Protein AF-A0A349B4U6-F1 (afdb_monomer)

Foldseek 3Di:
DDPVVVVVVVVVVVVVVVVVVVVLPVQDDPFQDCPGPPPRHVVVVQVVVVVVDDDDDDPAADDPPAQEDEAADDPDDPVRLVSNVVVVVVRHHYHYNDPPDPNDDDPPDDPD

Radius of gyration: 22.5 Å; Cα contacts (8 Å, |Δi|>4): 90; chains: 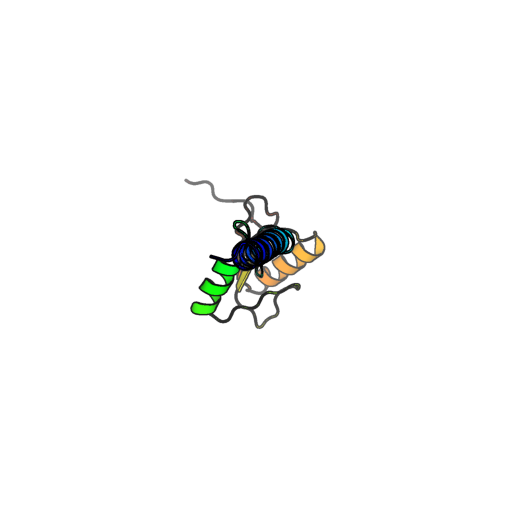1; bounding box: 52×30×77 Å

Secondary structure (DSSP, 8-state):
--HHHHHHHHHHHHHHHHHHHHHHHHT-PSTT-TT--STT--HHHHHHHHTTS-----SS---TT--EEEESS----HHHHHHHHHHHHTT-EEEE--TT-TTSPP------

Structure (mmCIF, N/CA/C/O backbone):
data_AF-A0A349B4U6-F1
#
_entry.id   AF-A0A349B4U6-F1
#
loop_
_atom_site.group_PDB
_atom_site.id
_atom_site.type_symbol
_atom_site.label_atom_id
_atom_site.label_alt_id
_atom_site.label_comp_id
_atom_site.label_asym_id
_atom_site.label_entity_id
_atom_site.label_seq_id
_atom_site.pdbx_PDB_ins_code
_atom_site.Cartn_x
_atom_site.Cartn_y
_atom_site.Cartn_z
_atom_site.occupancy
_atom_site.B_iso_or_equiv
_atom_site.auth_seq_id
_atom_site.auth_comp_id
_atom_site.auth_asym_id
_atom_site.auth_atom_id
_atom_site.pdbx_PDB_model_num
ATOM 1 N N . MET A 1 1 ? 39.852 -8.931 -42.701 1.00 58.19 1 MET A N 1
ATOM 2 C CA . MET A 1 1 ? 38.493 -8.558 -42.253 1.00 58.19 1 MET A CA 1
ATOM 3 C C . MET A 1 1 ? 38.114 -7.256 -42.944 1.00 58.19 1 MET A C 1
ATOM 5 O O . MET A 1 1 ? 38.810 -6.262 -42.782 1.00 58.19 1 MET A O 1
ATOM 9 N N . SER A 1 2 ? 37.129 -7.282 -43.839 1.00 71.62 2 SER A N 1
ATOM 10 C CA . SER A 1 2 ? 36.783 -6.147 -44.704 1.00 71.62 2 SER A CA 1
ATOM 11 C C . SER A 1 2 ? 36.367 -4.945 -43.853 1.00 71.62 2 SER A C 1
ATOM 13 O O . SER A 1 2 ? 35.495 -5.065 -42.998 1.00 71.62 2 SER A O 1
ATOM 15 N N . ARG A 1 3 ? 36.968 -3.770 -44.101 1.00 81.75 3 ARG A N 1
ATOM 16 C CA . ARG A 1 3 ? 36.729 -2.511 -43.358 1.00 81.75 3 ARG A CA 1
ATOM 17 C C . ARG A 1 3 ? 35.237 -2.170 -43.206 1.00 81.75 3 ARG A C 1
ATOM 19 O O . ARG A 1 3 ? 34.834 -1.549 -42.235 1.00 81.75 3 ARG A O 1
ATOM 26 N N . ARG A 1 4 ? 34.419 -2.645 -44.148 1.00 80.00 4 ARG A N 1
ATOM 27 C CA . ARG A 1 4 ? 32.955 -2.520 -44.181 1.00 80.00 4 ARG A CA 1
ATOM 28 C C . ARG A 1 4 ? 32.255 -3.326 -43.076 1.00 80.00 4 ARG A C 1
ATOM 30 O O . ARG A 1 4 ? 31.294 -2.832 -42.506 1.00 80.00 4 ARG A O 1
ATOM 37 N N . ILE A 1 5 ? 32.756 -4.518 -42.745 1.00 82.81 5 ILE A N 1
ATOM 38 C CA . ILE A 1 5 ? 32.220 -5.364 -41.666 1.00 82.81 5 ILE A CA 1
ATOM 39 C C . ILE A 1 5 ? 32.570 -4.759 -40.305 1.00 82.81 5 ILE A C 1
ATOM 41 O O . ILE A 1 5 ? 31.705 -4.656 -39.446 1.00 82.81 5 ILE A O 1
ATOM 45 N N . ALA A 1 6 ? 33.811 -4.292 -40.132 1.00 82.56 6 ALA A N 1
ATOM 46 C CA . ALA A 1 6 ? 34.232 -3.617 -38.903 1.00 82.56 6 ALA A CA 1
ATOM 47 C C . ALA A 1 6 ? 33.431 -2.326 -38.659 1.00 82.56 6 ALA A C 1
ATOM 49 O O . ALA A 1 6 ? 32.978 -2.079 -37.546 1.00 82.56 6 ALA A O 1
ATOM 50 N N . PHE A 1 7 ? 33.197 -1.539 -39.714 1.00 88.00 7 PHE A N 1
ATOM 51 C CA . PHE A 1 7 ? 32.383 -0.328 -39.625 1.00 88.00 7 PHE A CA 1
ATOM 52 C C . PHE A 1 7 ? 30.911 -0.641 -39.326 1.00 88.00 7 PHE A C 1
ATOM 54 O O . PHE A 1 7 ? 30.311 0.009 -38.476 1.00 88.00 7 PHE A O 1
ATOM 61 N N . GLY A 1 8 ? 30.343 -1.669 -39.967 1.00 88.44 8 GLY A N 1
ATOM 62 C CA . GLY A 1 8 ? 28.980 -2.125 -39.687 1.00 88.44 8 GLY A CA 1
ATOM 63 C C . GLY A 1 8 ? 28.803 -2.604 -38.245 1.00 88.44 8 GLY A C 1
ATOM 64 O O . GLY A 1 8 ? 27.861 -2.190 -37.578 1.00 88.44 8 GLY A O 1
ATOM 65 N N . ALA A 1 9 ? 29.742 -3.405 -37.734 1.00 89.81 9 ALA A N 1
ATOM 66 C CA . ALA A 1 9 ? 29.718 -3.878 -36.351 1.00 89.81 9 ALA A CA 1
ATOM 67 C C . ALA A 1 9 ? 29.818 -2.724 -35.340 1.00 89.81 9 ALA A C 1
ATOM 69 O O . ALA A 1 9 ? 29.092 -2.713 -34.349 1.00 89.81 9 ALA A O 1
ATOM 70 N N . LEU A 1 10 ? 30.668 -1.728 -35.610 1.00 93.06 10 LEU A N 1
ATOM 71 C CA . LEU A 1 10 ? 30.819 -0.555 -34.749 1.00 93.06 10 LEU A CA 1
ATOM 72 C C . LEU A 1 10 ? 29.560 0.322 -34.739 1.00 93.06 10 LEU A C 1
ATOM 74 O O . LEU A 1 10 ? 29.178 0.831 -33.689 1.00 93.06 10 LEU A O 1
ATOM 78 N N . LEU A 1 11 ? 28.884 0.456 -35.881 1.00 93.50 11 LEU A N 1
ATOM 79 C CA . LEU A 1 11 ? 27.636 1.210 -35.985 1.00 93.50 11 LEU A CA 1
ATOM 80 C C . LEU A 1 11 ? 26.503 0.508 -35.223 1.00 93.50 11 LEU A C 1
ATOM 82 O O . LEU A 1 11 ? 25.796 1.153 -34.455 1.00 93.50 11 LEU A O 1
ATOM 86 N N . VAL A 1 12 ? 26.388 -0.818 -35.352 1.00 93.69 12 VAL A N 1
ATOM 87 C CA . VAL A 1 12 ? 25.434 -1.618 -34.563 1.00 93.69 12 VAL A CA 1
ATOM 88 C C . VAL A 1 12 ? 25.730 -1.500 -33.068 1.00 93.69 12 VAL A C 1
ATOM 90 O O . VAL A 1 12 ? 24.815 -1.248 -32.289 1.00 93.69 12 VAL A O 1
ATOM 93 N N . ALA A 1 13 ? 26.997 -1.608 -32.660 1.00 92.62 13 ALA A N 1
ATOM 94 C CA . ALA A 1 13 ? 27.389 -1.438 -31.263 1.00 92.62 13 ALA A CA 1
ATOM 95 C C . ALA A 1 13 ? 27.036 -0.037 -30.732 1.00 92.62 13 ALA A C 1
ATOM 97 O O . ALA A 1 13 ? 26.488 0.080 -29.641 1.00 92.62 13 ALA A O 1
ATOM 98 N N . ALA A 1 14 ? 27.279 1.021 -31.512 1.00 92.25 14 ALA A N 1
ATOM 99 C CA . ALA A 1 14 ? 26.929 2.389 -31.132 1.00 92.25 14 ALA A CA 1
ATOM 100 C C . ALA A 1 14 ? 25.410 2.586 -30.983 1.00 92.25 14 ALA A C 1
ATOM 102 O O . ALA A 1 14 ? 24.969 3.232 -30.033 1.00 92.25 14 ALA A O 1
ATOM 103 N N . VAL A 1 15 ? 24.608 1.994 -31.875 1.00 92.31 15 VAL A N 1
ATOM 104 C CA . VAL A 1 15 ? 23.139 2.019 -31.780 1.00 92.31 15 VAL A CA 1
ATOM 105 C C . VAL A 1 15 ? 22.658 1.272 -30.537 1.00 92.31 15 VAL A C 1
ATOM 107 O O . VAL A 1 15 ? 21.819 1.794 -29.810 1.00 92.31 15 VAL A O 1
ATOM 110 N N . LEU A 1 16 ? 23.218 0.094 -30.248 1.00 90.69 16 LEU A N 1
ATOM 111 C CA . LEU A 1 16 ? 22.870 -0.683 -29.055 1.00 90.69 16 LEU A CA 1
ATOM 112 C C . LEU A 1 16 ? 23.228 0.060 -27.761 1.00 90.69 16 LEU A C 1
ATOM 114 O O . LEU A 1 16 ? 22.412 0.115 -26.844 1.00 90.69 16 LEU A O 1
ATOM 118 N N . VAL A 1 17 ? 24.407 0.685 -27.700 1.00 88.94 17 VAL A N 1
ATOM 119 C CA . VAL A 1 17 ? 24.821 1.508 -26.551 1.00 88.94 17 VAL A CA 1
ATOM 120 C C . VAL A 1 17 ? 23.912 2.730 -26.400 1.00 88.94 17 VAL A C 1
ATOM 122 O O . VAL A 1 17 ? 23.476 3.036 -25.293 1.00 88.94 17 VAL A O 1
ATOM 125 N N . GLY A 1 18 ? 23.571 3.405 -27.500 1.00 84.00 18 GLY A N 1
ATOM 126 C CA . GLY A 1 18 ? 22.638 4.534 -27.484 1.00 84.00 18 GLY A CA 1
ATOM 127 C C . GLY A 1 18 ? 21.239 4.141 -26.997 1.00 84.00 18 GLY A C 1
ATOM 128 O O . GLY A 1 18 ? 20.660 4.835 -26.160 1.00 84.00 18 GLY A O 1
ATOM 129 N N . ALA A 1 19 ? 20.717 3.003 -27.460 1.00 79.88 19 ALA A N 1
ATOM 130 C CA . ALA A 1 19 ? 19.434 2.458 -27.020 1.00 79.88 19 ALA A CA 1
ATOM 131 C C . ALA A 1 19 ? 19.454 2.079 -25.528 1.00 79.88 19 ALA A C 1
ATOM 133 O O . ALA A 1 19 ? 18.532 2.416 -24.791 1.00 79.88 19 ALA A O 1
ATOM 134 N N . TYR A 1 20 ? 20.536 1.457 -25.055 1.00 79.25 20 TYR 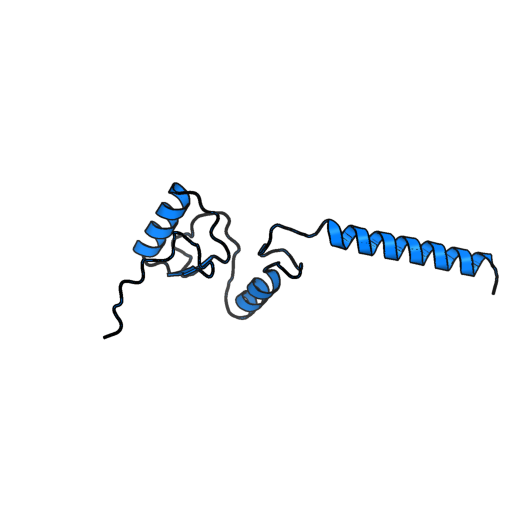A N 1
ATOM 135 C CA . TYR A 1 20 ? 20.705 1.109 -23.643 1.00 79.25 20 TYR A CA 1
ATOM 136 C C . TYR A 1 20 ? 20.722 2.350 -22.735 1.00 79.25 20 TYR A C 1
ATOM 138 O O . TYR A 1 20 ? 20.023 2.405 -21.724 1.00 79.25 20 TYR A O 1
ATOM 146 N N . LEU A 1 21 ? 21.473 3.388 -23.119 1.00 75.06 21 LEU A N 1
ATOM 147 C CA . LEU A 1 21 ? 21.585 4.624 -22.336 1.00 75.06 21 LEU A CA 1
ATOM 148 C C . LEU A 1 21 ? 20.292 5.454 -22.319 1.00 75.06 21 LEU A C 1
ATOM 150 O O . LEU A 1 21 ? 20.037 6.167 -21.348 1.00 75.06 21 LEU A O 1
ATOM 154 N N . THR A 1 22 ? 19.484 5.383 -23.378 1.00 64.38 22 THR A N 1
ATOM 155 C CA . THR A 1 22 ? 18.193 6.089 -23.459 1.00 64.38 22 THR A CA 1
ATOM 156 C C . THR A 1 22 ? 17.095 5.353 -22.694 1.00 64.38 22 THR A C 1
ATOM 158 O O . THR A 1 22 ? 16.374 5.992 -21.926 1.00 64.38 22 THR A O 1
ATOM 161 N N . ALA A 1 23 ? 17.045 4.021 -22.786 1.00 59.09 23 ALA A N 1
ATOM 162 C CA . ALA A 1 23 ? 16.150 3.190 -21.979 1.00 59.09 23 ALA A CA 1
ATOM 163 C C . ALA A 1 23 ? 16.398 3.363 -20.466 1.00 59.09 23 ALA A C 1
ATOM 165 O O . ALA A 1 23 ? 15.454 3.462 -19.682 1.00 59.09 23 ALA A O 1
ATOM 166 N N . ALA A 1 24 ? 17.661 3.504 -20.049 1.00 56.16 24 ALA A N 1
ATOM 167 C CA . ALA A 1 24 ? 18.021 3.728 -18.646 1.00 56.16 24 ALA A CA 1
ATOM 168 C C . ALA A 1 24 ? 17.526 5.073 -18.068 1.00 56.16 24 ALA A C 1
ATOM 170 O O . ALA A 1 24 ? 17.377 5.197 -16.853 1.00 56.16 24 ALA A O 1
ATOM 171 N N . ARG A 1 25 ? 17.278 6.089 -18.911 1.00 53.81 25 ARG A N 1
ATOM 172 C CA . ARG A 1 25 ? 16.823 7.422 -18.466 1.00 53.81 25 ARG A CA 1
ATOM 173 C C . ARG A 1 25 ? 15.308 7.596 -18.476 1.00 53.81 25 ARG A C 1
ATOM 175 O O . ARG A 1 25 ? 14.806 8.387 -17.692 1.00 53.81 25 ARG A O 1
ATOM 182 N N . GLN A 1 26 ? 14.586 6.897 -19.350 1.00 48.56 26 GLN A N 1
ATOM 183 C CA . GLN A 1 26 ? 13.127 7.041 -19.468 1.00 48.56 26 GLN A CA 1
ATOM 184 C C . GLN A 1 26 ? 12.329 6.181 -18.478 1.00 48.56 26 GLN A C 1
ATOM 186 O O . GLN A 1 26 ? 11.136 6.407 -18.326 1.00 48.56 26 GLN A O 1
ATOM 191 N N . THR A 1 27 ? 12.971 5.236 -17.784 1.00 50.66 27 THR A N 1
ATOM 192 C CA . THR A 1 27 ? 12.289 4.274 -16.892 1.00 50.66 27 THR A CA 1
ATOM 193 C C . THR A 1 27 ? 12.401 4.636 -15.405 1.00 50.66 27 THR A C 1
ATOM 195 O O . THR A 1 27 ? 12.065 3.835 -14.540 1.00 50.66 27 THR A O 1
ATOM 198 N N . GLN A 1 28 ? 12.900 5.827 -15.073 1.00 57.56 28 GLN A N 1
ATOM 199 C CA . GLN A 1 28 ? 12.967 6.284 -13.685 1.00 57.56 28 GLN A CA 1
ATOM 200 C C . GLN A 1 28 ? 11.607 6.888 -13.328 1.00 57.56 28 GLN A C 1
ATOM 202 O O . GLN A 1 28 ? 11.387 8.088 -13.486 1.00 57.56 28 GLN A O 1
ATOM 207 N N . GLY A 1 29 ? 10.668 6.027 -12.921 1.00 61.09 29 GLY A N 1
ATOM 208 C CA . GLY A 1 29 ? 9.483 6.462 -12.180 1.00 61.09 29 GLY A CA 1
ATOM 209 C C . GLY A 1 29 ? 9.888 7.236 -10.916 1.00 61.09 29 GLY A C 1
ATOM 210 O O . GLY A 1 29 ? 11.077 7.291 -10.581 1.00 61.09 29 GLY A O 1
ATOM 211 N N . PRO A 1 30 ? 8.940 7.872 -10.210 1.00 70.00 30 PRO A N 1
ATOM 212 C CA . PRO A 1 30 ? 9.248 8.505 -8.934 1.00 70.00 30 PRO A CA 1
ATOM 213 C C . PRO A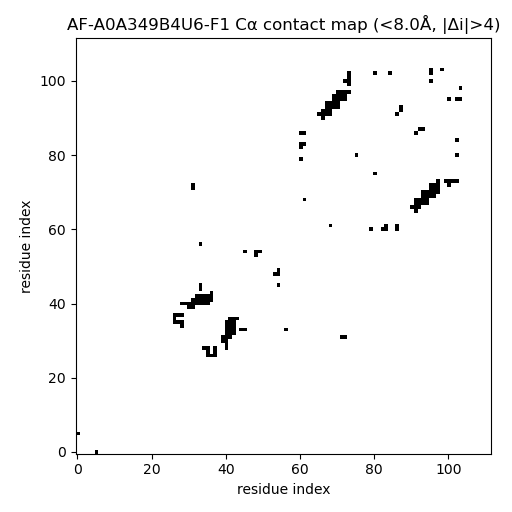 1 30 ? 9.959 7.512 -7.991 1.00 70.00 30 PRO A C 1
ATOM 215 O O . PRO A 1 30 ? 9.702 6.309 -8.070 1.00 70.00 30 PRO A O 1
ATOM 218 N N . PRO A 1 31 ? 10.833 7.987 -7.085 1.00 77.00 31 PRO A N 1
ATOM 219 C CA . PRO A 1 31 ? 11.442 7.117 -6.086 1.00 77.00 31 PRO A CA 1
ATOM 220 C C . PRO A 1 31 ? 10.371 6.291 -5.369 1.00 77.00 31 PRO A C 1
ATOM 222 O O . PRO A 1 31 ? 9.298 6.817 -5.057 1.00 77.00 31 PRO A O 1
ATOM 225 N N . LEU A 1 32 ? 10.682 5.019 -5.127 1.00 83.19 32 LEU A N 1
ATOM 226 C CA . LEU A 1 32 ? 9.834 4.003 -4.500 1.00 83.19 32 LEU A CA 1
ATOM 227 C C . LEU A 1 32 ? 8.594 3.600 -5.316 1.00 83.19 32 LEU A C 1
ATOM 229 O O . LEU A 1 32 ? 7.671 2.998 -4.773 1.00 83.19 32 LEU A O 1
ATOM 233 N N . ASP A 1 33 ? 8.580 3.871 -6.624 1.00 81.75 33 ASP A N 1
ATOM 234 C CA . ASP A 1 33 ? 7.520 3.399 -7.517 1.00 81.75 33 ASP A CA 1
ATOM 235 C C . ASP A 1 33 ? 7.475 1.851 -7.543 1.00 81.75 33 ASP A C 1
ATOM 237 O O . ASP A 1 33 ? 8.490 1.209 -7.857 1.00 81.75 33 ASP A O 1
ATOM 241 N N . PRO A 1 34 ? 6.318 1.233 -7.229 1.00 79.00 34 PRO A N 1
ATOM 242 C CA . PRO A 1 34 ? 6.143 -0.222 -7.185 1.00 79.00 34 PRO A CA 1
ATOM 243 C C . PRO A 1 34 ? 6.333 -0.910 -8.544 1.00 79.00 34 PRO A C 1
ATOM 245 O O . PRO A 1 34 ? 6.596 -2.111 -8.595 1.00 79.00 34 PRO A O 1
ATOM 248 N N . SER A 1 35 ? 6.236 -0.171 -9.648 1.00 83.69 35 SER A N 1
ATOM 249 C CA . SER A 1 35 ? 6.470 -0.674 -11.005 1.00 83.69 35 SER A CA 1
ATOM 250 C C . SER A 1 35 ? 7.921 -0.493 -11.484 1.00 83.69 35 SER A C 1
ATOM 252 O O . SER A 1 35 ? 8.336 -1.121 -12.466 1.00 83.69 35 SER A O 1
ATOM 254 N N . SER A 1 36 ? 8.719 0.318 -10.777 1.00 80.81 36 SER A N 1
ATOM 255 C CA . SER A 1 36 ? 10.077 0.703 -11.177 1.00 80.81 36 SER A CA 1
ATOM 256 C C . SER A 1 36 ? 11.143 -0.309 -10.745 1.00 80.81 36 SER A C 1
ATOM 258 O O . SER A 1 36 ? 11.208 -0.731 -9.590 1.00 80.81 36 SER A O 1
ATOM 260 N N . THR A 1 37 ? 12.036 -0.655 -11.680 1.00 79.50 37 THR A N 1
ATOM 261 C CA . THR A 1 37 ? 13.254 -1.459 -11.448 1.00 79.50 37 THR A CA 1
ATOM 262 C C . THR A 1 37 ? 14.495 -0.605 -11.168 1.00 79.50 37 THR A C 1
ATOM 264 O O . THR A 1 37 ? 15.612 -1.127 -11.186 1.00 79.50 37 THR A O 1
ATOM 267 N N . ALA A 1 38 ? 14.349 0.714 -11.018 1.00 79.88 38 ALA A N 1
ATOM 268 C CA . ALA A 1 38 ? 15.471 1.592 -10.696 1.00 79.88 38 ALA A CA 1
ATOM 269 C C . ALA A 1 38 ? 16.049 1.262 -9.300 1.00 79.88 38 ALA A C 1
ATOM 271 O O . ALA A 1 38 ? 15.356 0.641 -8.492 1.00 79.88 38 ALA A O 1
ATOM 272 N N . PRO A 1 39 ? 17.300 1.658 -8.986 1.00 79.00 39 PRO A N 1
ATOM 273 C CA . PRO A 1 39 ? 17.910 1.383 -7.679 1.00 79.00 39 PRO A CA 1
ATOM 274 C C . PRO A 1 39 ? 17.108 1.910 -6.481 1.00 79.00 39 PRO A C 1
ATOM 276 O O . PRO A 1 39 ? 17.239 1.386 -5.381 1.00 79.00 39 PRO A O 1
ATOM 279 N N . ASP A 1 40 ? 16.307 2.948 -6.702 1.00 79.19 40 ASP A N 1
ATOM 280 C CA . ASP A 1 40 ? 15.404 3.580 -5.745 1.00 79.19 40 ASP A CA 1
ATOM 281 C C . ASP A 1 40 ? 13.932 3.172 -5.936 1.00 79.19 40 ASP A C 1
ATOM 283 O O . ASP A 1 40 ? 13.073 3.707 -5.247 1.00 79.19 40 ASP A O 1
ATOM 287 N N . GLY A 1 41 ? 13.615 2.253 -6.855 1.00 79.94 41 GLY A N 1
ATOM 288 C CA . GLY A 1 41 ? 12.265 1.722 -7.075 1.00 79.94 41 GLY A CA 1
ATOM 289 C C . GLY A 1 41 ? 11.868 0.635 -6.067 1.00 79.94 41 GLY A C 1
ATOM 290 O O . GLY A 1 41 ? 12.696 0.135 -5.306 1.00 79.94 41 GLY A O 1
ATOM 291 N N . ALA A 1 42 ? 10.593 0.235 -6.074 1.00 88.19 42 ALA A N 1
ATOM 292 C CA . ALA A 1 42 ? 10.037 -0.714 -5.102 1.00 88.19 42 ALA A CA 1
ATOM 293 C C . ALA A 1 42 ? 9.585 -2.056 -5.702 1.00 88.19 42 ALA A C 1
ATOM 295 O O . ALA A 1 42 ? 9.048 -2.904 -4.986 1.00 88.19 42 ALA A O 1
ATOM 296 N N . ARG A 1 43 ? 9.831 -2.312 -6.993 1.00 86.62 43 ARG A N 1
ATOM 297 C CA . ARG A 1 43 ? 9.354 -3.536 -7.658 1.00 86.62 43 ARG A CA 1
ATOM 298 C C . ARG A 1 43 ? 9.821 -4.831 -6.999 1.00 86.62 43 ARG A C 1
ATOM 300 O O . ARG A 1 43 ? 9.046 -5.773 -6.904 1.00 86.62 43 ARG A O 1
ATOM 307 N N . ALA A 1 44 ? 11.055 -4.874 -6.501 1.00 87.38 44 ALA A N 1
ATOM 308 C CA . ALA A 1 44 ? 11.562 -6.050 -5.794 1.00 87.38 44 ALA A CA 1
ATOM 309 C C . ALA A 1 44 ? 10.750 -6.363 -4.521 1.00 87.38 44 ALA A C 1
ATOM 311 O O . ALA A 1 44 ? 10.576 -7.528 -4.178 1.00 87.38 44 ALA A O 1
ATOM 312 N N . VAL A 1 45 ? 10.225 -5.335 -3.843 1.00 89.19 45 VAL A N 1
ATOM 313 C CA . VAL A 1 45 ? 9.359 -5.497 -2.666 1.00 89.19 45 VAL A CA 1
ATOM 314 C C . VAL A 1 45 ? 8.003 -6.058 -3.083 1.00 89.19 45 VAL A C 1
ATOM 316 O O . VAL A 1 45 ? 7.532 -7.008 -2.467 1.00 89.19 45 VAL A O 1
ATOM 319 N N . VAL A 1 46 ? 7.405 -5.527 -4.154 1.00 90.50 46 VAL A N 1
ATOM 320 C CA . VAL A 1 46 ? 6.124 -6.024 -4.684 1.00 90.50 46 VAL A CA 1
ATOM 321 C C . VAL A 1 46 ? 6.243 -7.473 -5.148 1.00 90.50 46 VAL A C 1
ATOM 323 O O . VAL A 1 46 ? 5.401 -8.294 -4.802 1.00 90.50 46 VAL A O 1
ATOM 326 N N . GLU A 1 47 ? 7.307 -7.815 -5.877 1.00 90.88 47 GLU A N 1
ATOM 327 C CA . GLU A 1 47 ? 7.558 -9.189 -6.328 1.00 90.88 47 GLU A CA 1
ATOM 328 C C . GLU A 1 47 ? 7.792 -10.141 -5.145 1.00 90.88 47 GLU A C 1
ATOM 330 O O . GLU A 1 47 ? 7.284 -11.263 -5.148 1.00 90.88 47 GLU A O 1
ATOM 335 N N . LEU A 1 48 ? 8.503 -9.691 -4.105 1.00 91.81 48 LEU A N 1
ATOM 336 C CA . LEU A 1 48 ? 8.701 -10.472 -2.885 1.00 91.81 48 LEU A CA 1
ATOM 337 C C . LEU A 1 48 ? 7.384 -10.709 -2.138 1.00 91.81 48 LEU A C 1
ATOM 339 O O . LEU A 1 48 ? 7.108 -11.838 -1.739 1.00 91.81 48 LEU A O 1
ATOM 343 N N . LEU A 1 49 ? 6.567 -9.671 -1.953 1.00 91.50 49 LEU A N 1
ATOM 344 C CA . LEU A 1 49 ? 5.271 -9.799 -1.287 1.00 91.50 49 LEU A CA 1
ATOM 345 C C . LEU A 1 49 ? 4.303 -10.654 -2.117 1.00 91.50 49 LEU A C 1
ATOM 347 O O . LEU A 1 49 ? 3.622 -11.503 -1.552 1.00 91.50 49 LEU A O 1
ATOM 351 N N . GLY A 1 50 ? 4.306 -10.510 -3.445 1.00 92.75 50 GLY A N 1
ATOM 352 C CA . GLY A 1 50 ? 3.495 -11.314 -4.363 1.00 92.75 50 GLY A CA 1
ATOM 353 C C . GLY A 1 50 ? 3.857 -12.804 -4.364 1.00 92.75 50 GLY A C 1
ATOM 354 O O . GLY A 1 50 ? 3.024 -13.650 -4.681 1.00 92.75 50 GLY A O 1
ATOM 355 N N . ALA A 1 51 ? 5.086 -13.152 -3.970 1.00 93.69 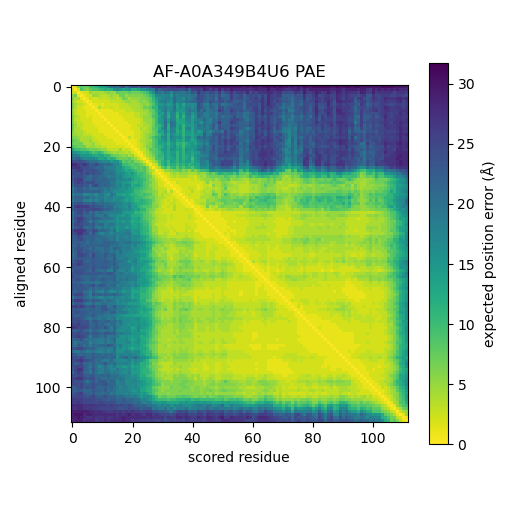51 ALA A N 1
ATOM 356 C CA . ALA A 1 51 ? 5.482 -14.543 -3.749 1.00 93.69 51 ALA A CA 1
ATOM 357 C C . ALA A 1 51 ? 4.930 -15.129 -2.433 1.00 93.69 51 ALA A C 1
ATOM 359 O O . ALA A 1 51 ? 4.928 -16.349 -2.264 1.00 93.69 51 ALA A O 1
ATOM 360 N N . LEU A 1 52 ? 4.492 -14.279 -1.500 1.00 93.06 52 LEU A N 1
ATOM 361 C CA . LEU A 1 52 ? 4.036 -14.660 -0.159 1.00 93.06 52 LEU A CA 1
ATOM 362 C C . LEU A 1 52 ? 2.518 -14.524 0.016 1.00 93.06 52 LEU A C 1
ATOM 364 O O . LEU A 1 52 ? 1.931 -15.271 0.798 1.00 93.06 52 LEU A O 1
ATOM 368 N N . ALA A 1 53 ? 1.890 -13.584 -0.687 1.00 91.06 53 ALA A N 1
ATOM 369 C CA . ALA A 1 53 ? 0.475 -13.257 -0.573 1.00 91.06 53 ALA A CA 1
ATOM 370 C C . ALA A 1 53 ? -0.076 -12.678 -1.886 1.00 91.06 53 ALA A C 1
ATOM 372 O O . ALA A 1 53 ? 0.675 -12.340 -2.800 1.00 91.06 53 ALA A O 1
ATOM 373 N N . ALA A 1 54 ? -1.402 -12.540 -1.971 1.00 91.62 54 ALA A N 1
ATOM 374 C CA . ALA A 1 54 ? -2.023 -11.719 -3.003 1.00 91.62 54 ALA A CA 1
ATOM 375 C C . ALA A 1 54 ? -1.694 -10.245 -2.729 1.00 91.62 54 ALA A C 1
ATOM 377 O O . ALA A 1 54 ? -1.883 -9.768 -1.611 1.00 91.62 54 ALA A O 1
ATOM 378 N N . VAL A 1 55 ? -1.161 -9.549 -3.732 1.00 92.75 55 VAL A N 1
ATOM 379 C CA . VAL A 1 55 ? -0.728 -8.154 -3.613 1.00 92.75 55 VAL A CA 1
ATOM 380 C C . VAL A 1 55 ? -1.293 -7.363 -4.769 1.00 92.75 55 VAL A C 1
ATOM 382 O O . VAL A 1 55 ? -1.121 -7.737 -5.930 1.00 92.75 55 VAL A O 1
ATOM 385 N N . GLU A 1 56 ? -1.901 -6.236 -4.432 1.00 91.94 56 GLU A N 1
ATOM 386 C CA . GLU A 1 56 ? -2.411 -5.263 -5.382 1.00 91.94 56 GLU A CA 1
ATOM 387 C C . GLU A 1 56 ? -1.785 -3.903 -5.080 1.00 91.94 56 GLU A C 1
ATOM 389 O O . GLU A 1 56 ? -1.569 -3.534 -3.924 1.00 91.94 56 GLU A O 1
ATOM 394 N N . VAL A 1 57 ? -1.436 -3.173 -6.139 1.00 91.44 57 VAL A N 1
ATOM 395 C CA . VAL A 1 57 ? -0.986 -1.786 -6.024 1.00 91.44 57 VAL A CA 1
ATOM 396 C C . VAL A 1 57 ? -2.224 -0.916 -6.149 1.00 91.44 57 VAL A C 1
ATOM 398 O O . VAL A 1 57 ? -2.844 -0.895 -7.209 1.00 91.44 57 VAL A O 1
ATOM 401 N N . LEU A 1 58 ? -2.565 -0.221 -5.070 1.00 89.06 58 LEU A N 1
ATOM 402 C CA . LEU A 1 58 ? -3.734 0.647 -5.001 1.00 89.06 58 LEU A CA 1
ATOM 403 C C . LEU A 1 58 ? -3.324 2.110 -5.182 1.00 89.06 58 LEU A C 1
ATOM 405 O O . LEU A 1 58 ? -2.314 2.556 -4.633 1.00 89.06 58 LEU A O 1
ATOM 409 N N . ASP A 1 59 ? -4.131 2.853 -5.932 1.00 87.06 59 ASP A N 1
ATOM 410 C CA . ASP A 1 59 ? -4.109 4.316 -6.029 1.00 87.06 59 ASP A CA 1
ATOM 411 C C . ASP A 1 59 ? -5.286 4.967 -5.273 1.00 87.06 59 ASP A C 1
ATOM 413 O O . ASP A 1 59 ? -5.481 6.181 -5.333 1.00 87.06 59 ASP A O 1
ATOM 417 N N . GLU A 1 60 ? -6.031 4.163 -4.510 1.00 90.19 60 GLU A N 1
ATOM 418 C CA . GLU A 1 60 ? -7.197 4.550 -3.716 1.00 90.19 60 GLU A CA 1
ATOM 419 C C . GLU A 1 60 ? -7.145 3.998 -2.278 1.00 90.19 60 GLU A C 1
ATOM 421 O O . GLU A 1 60 ? -6.252 3.231 -1.909 1.00 90.19 60 GLU A O 1
ATOM 426 N N . ILE A 1 61 ? -8.096 4.424 -1.436 1.00 93.75 61 ILE A N 1
ATOM 427 C CA . ILE A 1 61 ? -8.215 3.932 -0.056 1.00 93.75 61 ILE A CA 1
ATOM 428 C C . ILE A 1 61 ? -8.629 2.454 -0.086 1.00 93.75 61 ILE A C 1
ATOM 430 O O . ILE A 1 61 ? -9.583 2.130 -0.795 1.00 93.75 61 ILE A O 1
ATOM 434 N N . PRO A 1 62 ? -7.978 1.569 0.694 1.00 94.94 62 PRO A N 1
ATOM 435 C CA . PRO A 1 62 ? -8.315 0.152 0.693 1.00 94.94 62 PRO A CA 1
ATOM 436 C C . PRO A 1 62 ? -9.790 -0.119 1.025 1.00 94.94 62 PRO A C 1
ATOM 438 O O . PRO A 1 62 ? -10.372 0.502 1.924 1.00 94.94 62 PRO A O 1
ATOM 441 N N . GLY A 1 63 ? -10.374 -1.069 0.291 1.00 91.00 63 GLY A N 1
ATOM 442 C CA . GLY A 1 63 ? -11.721 -1.581 0.522 1.00 91.00 63 GLY A CA 1
ATOM 443 C C . GLY A 1 63 ? -11.817 -2.477 1.759 1.00 91.00 63 GLY A C 1
ATOM 444 O O . GLY A 1 63 ? -10.828 -2.762 2.437 1.00 91.00 63 GLY A O 1
ATOM 445 N N . ASP A 1 64 ? -13.034 -2.936 2.056 1.00 89.75 64 ASP A N 1
ATOM 446 C CA . ASP A 1 64 ? -13.304 -3.841 3.185 1.00 89.75 64 ASP A CA 1
ATOM 447 C C . ASP A 1 64 ? -12.778 -5.275 2.944 1.00 89.75 64 ASP A C 1
ATOM 449 O O . ASP A 1 64 ? -12.763 -6.095 3.860 1.00 89.75 64 ASP A O 1
ATOM 453 N N . ASP A 1 65 ? -12.367 -5.589 1.715 1.00 91.62 65 ASP A N 1
ATOM 454 C CA . ASP A 1 65 ? -11.745 -6.845 1.291 1.00 91.62 65 ASP A CA 1
ATOM 455 C C . ASP A 1 65 ? -10.215 -6.859 1.449 1.00 91.62 65 ASP A C 1
ATOM 4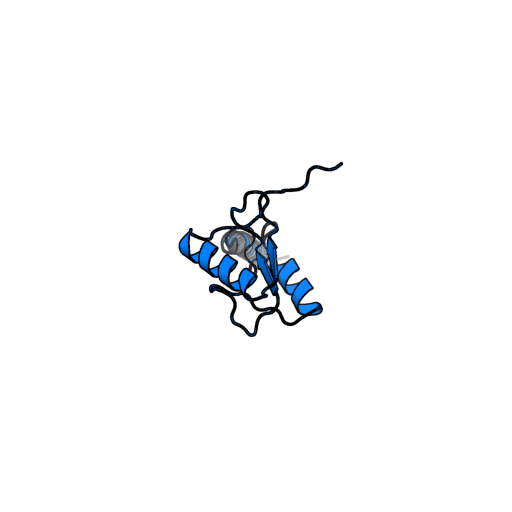57 O O . ASP A 1 65 ? -9.586 -7.901 1.264 1.00 91.62 65 ASP A O 1
ATOM 461 N N . VAL A 1 66 ? -9.618 -5.723 1.820 1.00 94.88 66 VAL A N 1
ATOM 462 C CA . VAL A 1 66 ? -8.179 -5.591 2.055 1.00 94.88 66 VAL A CA 1
ATOM 463 C C . VAL A 1 66 ? -7.902 -5.603 3.556 1.00 94.88 66 VAL A C 1
ATOM 465 O O . VAL A 1 66 ? -8.328 -4.710 4.286 1.00 94.88 66 VAL A O 1
ATOM 468 N N . ASP A 1 67 ? -7.133 -6.589 4.018 1.00 93.44 67 ASP A N 1
ATOM 469 C CA . ASP A 1 67 ? -6.777 -6.724 5.439 1.00 93.44 67 ASP A CA 1
ATOM 470 C C . ASP A 1 67 ? -5.612 -5.808 5.856 1.00 93.44 67 ASP A C 1
ATOM 472 O O . ASP A 1 67 ? -5.541 -5.326 6.992 1.00 93.44 67 ASP A O 1
ATOM 476 N N . ALA A 1 68 ? -4.657 -5.591 4.946 1.00 95.19 68 ALA A N 1
ATOM 477 C CA . ALA A 1 68 ? -3.417 -4.882 5.232 1.00 95.19 68 ALA A CA 1
ATOM 478 C C . ALA A 1 68 ? -2.926 -4.049 4.043 1.00 95.19 68 ALA A C 1
ATOM 480 O O . ALA A 1 68 ? -3.007 -4.479 2.894 1.00 95.19 68 ALA A O 1
ATOM 481 N N . ALA A 1 69 ? -2.347 -2.885 4.339 1.00 95.12 69 ALA A N 1
ATOM 482 C CA . ALA A 1 69 ? -1.752 -1.979 3.363 1.00 95.12 69 ALA A CA 1
ATOM 483 C C . ALA A 1 69 ? -0.344 -1.547 3.803 1.00 95.12 69 ALA A C 1
ATOM 485 O O . ALA A 1 69 ? -0.092 -1.314 4.988 1.00 95.12 69 ALA A O 1
ATOM 486 N N . LEU A 1 70 ? 0.573 -1.427 2.838 1.00 93.38 70 LEU A N 1
ATOM 487 C CA . LEU A 1 70 ? 1.949 -0.970 3.044 1.00 93.38 70 LEU A CA 1
ATOM 488 C C . LEU A 1 70 ? 2.165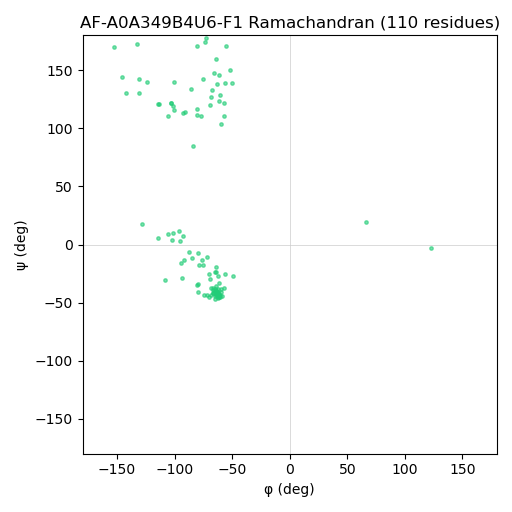 0.374 2.346 1.00 93.38 70 LEU A C 1
ATOM 490 O O . LEU A 1 70 ? 2.064 0.466 1.124 1.00 93.38 70 LEU A O 1
ATOM 494 N N . VAL A 1 71 ? 2.541 1.390 3.117 1.00 92.69 71 VAL A N 1
ATOM 495 C CA . VAL A 1 71 ? 2.927 2.712 2.617 1.00 92.69 71 VAL A CA 1
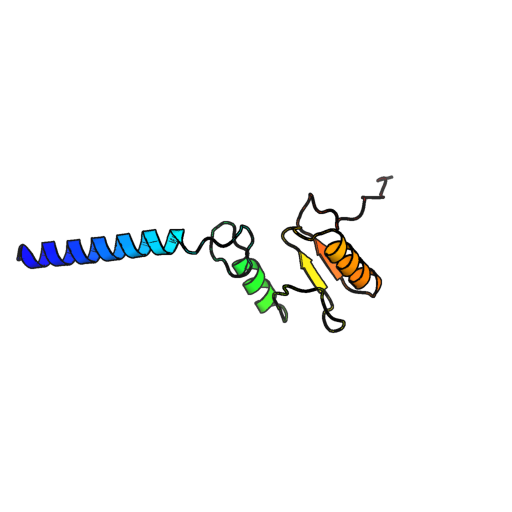ATOM 496 C C . VAL A 1 71 ? 4.440 2.847 2.718 1.00 92.69 71 VAL A C 1
ATOM 498 O O . VAL A 1 71 ? 5.005 2.926 3.810 1.00 92.69 71 VAL A O 1
ATOM 501 N N . LEU A 1 72 ? 5.102 2.861 1.560 1.00 89.50 72 LEU A N 1
ATOM 502 C CA . LEU A 1 72 ? 6.551 3.061 1.469 1.00 89.50 72 LEU A CA 1
ATOM 503 C C . LEU A 1 72 ? 6.945 4.533 1.596 1.00 89.50 72 LEU A C 1
ATOM 505 O O . LEU A 1 72 ? 7.998 4.837 2.147 1.00 89.50 72 LEU A O 1
ATOM 509 N N . GLN A 1 73 ? 6.101 5.428 1.085 1.00 87.81 73 GLN A N 1
ATOM 510 C CA . GLN A 1 73 ? 6.284 6.867 1.175 1.00 87.81 73 GLN A CA 1
ATOM 511 C C . GLN A 1 73 ? 4.941 7.549 1.380 1.00 87.81 73 GLN A C 1
ATOM 513 O O . GLN A 1 73 ? 3.997 7.290 0.629 1.00 87.81 73 GLN A O 1
ATOM 518 N N . ASP A 1 74 ? 4.872 8.434 2.367 1.00 88.81 74 ASP A N 1
ATOM 519 C CA . ASP A 1 74 ? 3.680 9.227 2.625 1.00 88.81 74 ASP A CA 1
ATOM 520 C C . ASP A 1 74 ? 3.644 10.419 1.663 1.00 88.81 74 ASP A C 1
ATOM 522 O O . ASP A 1 74 ? 4.482 11.322 1.696 1.00 88.81 74 ASP A O 1
ATOM 526 N N . ARG A 1 75 ? 2.679 10.387 0.745 1.00 87.31 75 ARG A N 1
ATOM 527 C CA . ARG A 1 75 ? 2.381 11.491 -0.177 1.00 87.31 75 ARG A CA 1
ATOM 528 C C . ARG A 1 75 ? 0.901 11.859 -0.148 1.00 87.31 75 ARG A C 1
ATOM 530 O O . ARG A 1 75 ? 0.411 12.480 -1.092 1.00 87.31 75 ARG A O 1
ATOM 537 N N . PHE A 1 76 ? 0.191 11.440 0.895 1.00 89.56 76 PHE A N 1
ATOM 538 C CA . PHE A 1 76 ? -1.237 11.679 1.006 1.00 89.56 76 PHE A CA 1
ATOM 539 C C . PHE A 1 76 ? -1.490 13.138 1.381 1.00 89.56 76 PHE A C 1
ATOM 541 O O . PHE A 1 76 ? -0.754 13.747 2.161 1.00 89.56 76 PHE A O 1
ATOM 548 N N . ASP A 1 77 ? -2.544 13.715 0.811 1.00 90.81 77 ASP A N 1
ATOM 549 C CA . ASP A 1 77 ? -3.090 14.946 1.363 1.00 90.81 77 ASP A CA 1
ATOM 550 C C . ASP A 1 77 ? -3.845 14.655 2.671 1.00 90.81 77 ASP A C 1
ATOM 552 O O . ASP A 1 77 ? -3.998 13.509 3.101 1.00 90.81 77 ASP A O 1
ATOM 556 N N . ARG A 1 78 ? -4.294 15.720 3.340 1.00 90.31 78 ARG A N 1
ATOM 557 C CA . ARG A 1 78 ? -4.953 15.606 4.644 1.00 90.31 78 ARG A CA 1
ATOM 558 C C . ARG A 1 78 ? -6.212 14.738 4.586 1.00 90.31 78 ARG A C 1
ATOM 560 O O . ARG A 1 78 ? -6.428 13.959 5.509 1.00 90.31 78 ARG A O 1
ATOM 567 N N . ASP A 1 79 ? -7.010 14.875 3.533 1.00 92.88 79 ASP A N 1
ATOM 568 C CA . ASP A 1 79 ? -8.311 14.215 3.427 1.00 92.88 79 ASP A CA 1
ATOM 569 C C . ASP A 1 79 ? -8.117 12.721 3.126 1.00 92.88 79 ASP A C 1
ATOM 571 O O . ASP A 1 79 ? -8.732 11.866 3.768 1.00 92.88 79 ASP A O 1
ATOM 575 N N . ALA A 1 80 ? -7.195 12.390 2.215 1.00 92.06 80 ALA A N 1
ATOM 576 C CA . ALA A 1 80 ? -6.811 11.011 1.927 1.00 92.06 80 ALA A CA 1
ATOM 577 C C . ALA A 1 80 ? -6.170 10.329 3.147 1.00 92.06 80 ALA A C 1
ATOM 579 O O . ALA A 1 80 ? -6.488 9.178 3.455 1.00 92.06 80 ALA A O 1
ATOM 580 N N . GLY A 1 81 ? -5.312 11.043 3.882 1.00 94.38 81 GLY A N 1
ATOM 581 C CA . GLY A 1 81 ? -4.710 10.539 5.115 1.00 94.38 81 GLY A CA 1
ATOM 582 C C . GLY A 1 81 ? -5.750 10.245 6.200 1.00 94.38 81 GLY A C 1
ATOM 583 O O . GLY A 1 81 ? -5.699 9.193 6.837 1.00 94.38 81 GLY A O 1
ATOM 584 N N . GLU A 1 82 ? -6.735 11.126 6.386 1.00 94.62 82 GLU A N 1
ATOM 585 C CA . GLU A 1 82 ? -7.821 10.906 7.347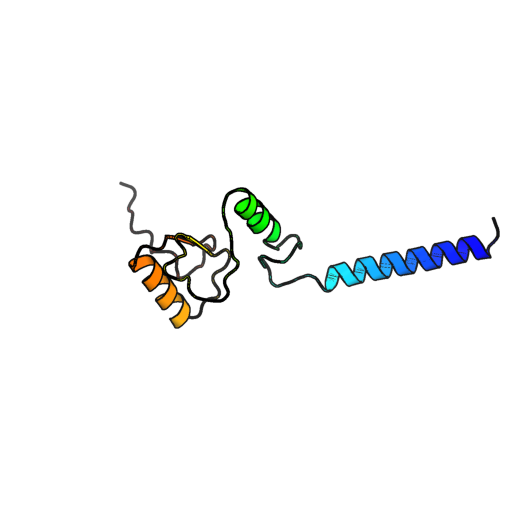 1.00 94.62 82 GLU A CA 1
ATOM 586 C C . GLU A 1 82 ? -8.709 9.718 6.952 1.00 94.62 82 GLU A C 1
ATOM 588 O O . GLU A 1 82 ? -9.016 8.879 7.801 1.00 94.62 82 GLU A O 1
ATOM 593 N N . ALA A 1 83 ? -9.029 9.573 5.663 1.00 94.81 83 ALA A N 1
ATOM 594 C CA . ALA A 1 83 ? -9.779 8.425 5.155 1.00 94.81 83 ALA A CA 1
ATOM 595 C C . ALA A 1 83 ? -9.033 7.092 5.364 1.00 94.81 83 ALA A C 1
ATOM 597 O O . ALA A 1 83 ? -9.645 6.081 5.728 1.00 94.81 83 ALA A O 1
ATOM 598 N N . LEU A 1 84 ? -7.708 7.090 5.188 1.00 94.94 84 LEU A N 1
ATOM 599 C CA . LEU A 1 84 ? -6.871 5.919 5.442 1.00 94.94 84 LEU A CA 1
ATOM 600 C C . LEU A 1 84 ? -6.838 5.567 6.937 1.00 94.94 84 LEU A C 1
ATOM 602 O O . LEU A 1 84 ? -6.965 4.399 7.306 1.00 94.94 84 LEU A O 1
ATOM 606 N N . LEU A 1 85 ? -6.738 6.570 7.812 1.00 94.50 85 LEU A N 1
ATOM 607 C CA . LEU A 1 85 ? -6.826 6.368 9.261 1.00 94.50 85 LEU A CA 1
ATOM 608 C C . LEU A 1 85 ? -8.208 5.858 9.686 1.00 94.50 85 LEU A C 1
ATOM 610 O O . LEU A 1 85 ? -8.301 5.034 10.596 1.00 94.50 85 LEU A O 1
ATOM 614 N N . ASP A 1 86 ? -9.280 6.297 9.030 1.00 95.44 86 ASP A N 1
ATOM 615 C CA . ASP A 1 86 ? -10.620 5.759 9.256 1.00 95.44 86 ASP A CA 1
ATOM 616 C C . ASP A 1 86 ? -10.734 4.288 8.852 1.00 95.44 86 ASP A C 1
ATOM 618 O O . ASP A 1 86 ? -11.380 3.516 9.562 1.00 95.44 86 ASP A O 1
ATOM 622 N N . TRP A 1 87 ? -10.096 3.872 7.757 1.00 96.25 87 TRP A N 1
ATOM 623 C CA . TRP A 1 87 ? -10.009 2.454 7.388 1.00 96.25 87 TRP A CA 1
ATOM 624 C C . TRP A 1 87 ? -9.270 1.635 8.457 1.00 96.25 87 TRP A C 1
ATOM 626 O O . TRP A 1 87 ? -9.775 0.597 8.893 1.00 96.25 87 TRP A O 1
ATOM 636 N N . VAL A 1 88 ? -8.158 2.152 8.990 1.00 95.50 88 VAL A N 1
ATOM 637 C CA . VAL A 1 88 ? -7.454 1.515 10.120 1.00 95.50 88 VAL A CA 1
ATOM 638 C C . VAL A 1 88 ? -8.368 1.380 11.341 1.00 95.50 88 VAL A C 1
ATOM 640 O O . VAL A 1 88 ? -8.441 0.317 11.956 1.00 95.50 88 VAL A O 1
ATOM 643 N N . ARG A 1 89 ? -9.133 2.427 11.681 1.00 94.56 89 ARG A N 1
ATOM 644 C CA . ARG A 1 89 ? -10.093 2.394 12.804 1.00 94.56 89 ARG A CA 1
ATOM 645 C C . ARG A 1 89 ? -11.204 1.359 12.609 1.00 94.56 89 ARG A C 1
ATOM 647 O O . ARG A 1 89 ? -11.739 0.872 13.604 1.00 94.56 89 ARG A O 1
ATOM 654 N N . ARG A 1 90 ? -11.551 1.016 11.363 1.00 95.19 90 ARG A N 1
ATOM 655 C CA . ARG A 1 90 ? -12.516 -0.050 11.039 1.00 95.19 90 ARG A CA 1
ATOM 656 C C . ARG A 1 90 ? -11.924 -1.462 11.120 1.00 95.19 90 ARG A C 1
ATOM 658 O O . ARG A 1 90 ? -12.690 -2.418 11.061 1.00 95.19 90 ARG A O 1
ATOM 665 N N . GLY A 1 91 ? -10.612 -1.595 11.320 1.00 95.44 91 GLY A N 1
ATOM 666 C CA . GLY A 1 91 ? -9.932 -2.878 11.528 1.00 95.44 91 GLY A CA 1
ATOM 667 C C . GLY A 1 91 ? -8.810 -3.177 10.536 1.00 95.44 91 GLY A C 1
ATOM 668 O O . GLY A 1 91 ? -8.142 -4.196 10.694 1.00 95.44 91 GLY A O 1
ATOM 669 N N . GLY A 1 92 ? -8.580 -2.306 9.549 1.00 96.12 92 GLY A N 1
ATOM 670 C CA . GLY A 1 92 ? -7.470 -2.448 8.611 1.00 96.12 92 GLY A CA 1
ATOM 671 C C . GLY A 1 92 ? -6.100 -2.306 9.279 1.00 96.12 92 GLY A C 1
ATOM 672 O O . GLY A 1 92 ? -5.929 -1.546 10.235 1.00 96.12 92 GLY A O 1
ATOM 673 N N . THR A 1 93 ? -5.097 -3.019 8.767 1.00 95.69 93 THR A N 1
ATOM 674 C CA . THR A 1 93 ? -3.710 -2.901 9.243 1.00 95.69 93 THR A CA 1
ATOM 675 C C . THR A 1 93 ? -2.882 -2.033 8.301 1.00 95.69 93 THR A C 1
ATOM 677 O O . THR A 1 93 ? -2.617 -2.419 7.167 1.00 95.69 93 THR A O 1
ATOM 680 N N . LEU A 1 94 ? -2.404 -0.882 8.778 1.00 94.69 94 LEU A N 1
ATOM 681 C CA . LEU A 1 94 ? -1.505 -0.018 8.012 1.00 94.69 94 LEU A CA 1
ATOM 682 C C . LEU A 1 94 ? -0.057 -0.163 8.491 1.00 94.69 94 LEU A C 1
ATOM 684 O O . LEU A 1 94 ? 0.249 0.104 9.653 1.00 94.69 94 LEU A O 1
ATOM 688 N N . VAL A 1 95 ? 0.839 -0.544 7.582 1.00 93.75 95 VAL A N 1
ATOM 689 C CA . VAL A 1 95 ? 2.290 -0.545 7.803 1.00 93.75 95 VAL A CA 1
ATOM 690 C C . VAL A 1 95 ? 2.886 0.665 7.095 1.00 93.75 95 VAL A C 1
ATOM 692 O O . VAL A 1 95 ? 2.752 0.803 5.883 1.00 93.75 95 VAL A O 1
ATOM 695 N N . VAL A 1 96 ? 3.562 1.532 7.844 1.00 93.19 96 VAL A N 1
ATOM 696 C CA . VAL A 1 96 ? 4.188 2.752 7.320 1.00 93.19 96 VAL A CA 1
ATOM 697 C C . VAL A 1 96 ? 5.700 2.624 7.459 1.00 93.19 96 VAL A C 1
ATOM 699 O O . VAL A 1 96 ? 6.207 2.424 8.562 1.00 93.19 96 VAL A O 1
ATOM 702 N N . ALA A 1 97 ? 6.418 2.701 6.339 1.00 90.06 97 ALA A N 1
ATOM 703 C CA . ALA A 1 97 ? 7.882 2.654 6.318 1.00 90.06 97 ALA A CA 1
ATOM 704 C C . ALA A 1 97 ? 8.526 4.053 6.333 1.00 90.06 97 ALA A C 1
ATOM 706 O O . ALA A 1 97 ? 9.719 4.177 6.612 1.00 90.06 97 ALA A O 1
ATOM 707 N N . ASP A 1 98 ? 7.747 5.092 6.033 1.00 88.31 98 ASP A N 1
ATOM 708 C CA . ASP A 1 98 ? 8.207 6.475 5.986 1.00 88.31 98 ASP A CA 1
ATOM 709 C C . ASP A 1 98 ? 8.274 7.088 7.394 1.00 88.31 98 ASP A C 1
ATOM 711 O O . ASP A 1 98 ? 7.263 7.226 8.087 1.00 88.31 98 ASP A O 1
ATOM 715 N N . VAL A 1 99 ? 9.488 7.449 7.817 1.00 84.56 99 VAL A N 1
ATOM 716 C CA . VAL A 1 99 ? 9.776 7.952 9.169 1.00 84.56 99 VAL A CA 1
ATOM 717 C C . VAL A 1 99 ? 9.201 9.343 9.417 1.00 84.56 99 VAL A C 1
ATOM 719 O O . VAL A 1 99 ? 8.931 9.689 10.566 1.00 84.56 99 VAL A O 1
ATOM 722 N N . ASP A 1 100 ? 9.011 10.119 8.350 1.00 87.00 100 ASP A N 1
ATOM 723 C CA . ASP A 1 100 ? 8.499 11.487 8.407 1.00 87.00 100 ASP A CA 1
ATOM 724 C C . ASP A 1 100 ? 6.975 11.528 8.184 1.00 87.00 100 ASP A C 1
ATOM 726 O O . ASP A 1 100 ? 6.373 12.605 8.150 1.00 87.00 100 ASP A O 1
ATOM 730 N N . SER A 1 101 ? 6.336 10.359 8.044 1.00 87.44 101 SER A N 1
ATOM 731 C CA . SER A 1 101 ? 4.905 10.250 7.775 1.00 87.44 101 SER A CA 1
ATOM 732 C C . SER A 1 101 ? 4.047 10.814 8.901 1.00 87.44 101 SER A C 1
ATOM 734 O O . SER A 1 101 ? 4.235 10.521 10.085 1.00 87.44 1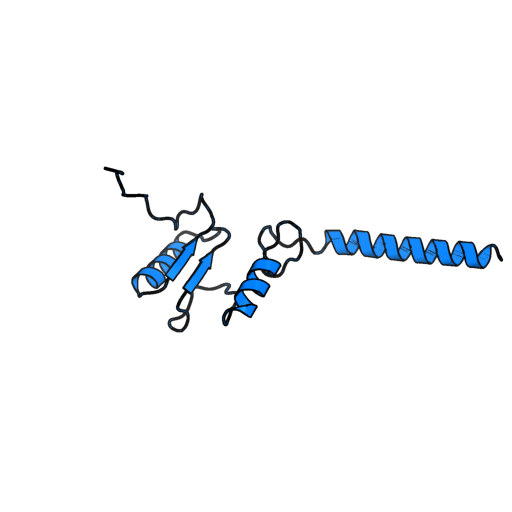01 SER A O 1
ATOM 736 N N . THR A 1 102 ? 3.000 11.532 8.499 1.00 88.69 102 THR A N 1
ATOM 737 C CA . THR A 1 102 ? 1.964 12.031 9.414 1.00 88.69 102 THR A CA 1
ATOM 738 C C . THR A 1 102 ? 0.986 10.944 9.863 1.00 88.69 102 THR A C 1
ATOM 740 O O . THR A 1 102 ? 0.242 11.143 10.825 1.00 88.69 102 THR A O 1
ATOM 743 N N . LEU A 1 103 ? 1.006 9.788 9.193 1.00 88.56 103 LEU A N 1
ATOM 744 C CA . LEU A 1 103 ? 0.216 8.605 9.528 1.00 88.56 103 LEU A CA 1
ATOM 745 C C . LEU A 1 103 ? 0.824 7.823 10.699 1.00 88.56 103 LEU A C 1
ATOM 747 O O . LEU A 1 103 ? 0.133 7.017 11.323 1.00 88.56 103 LEU A O 1
ATOM 751 N N . THR A 1 104 ? 2.102 8.061 11.014 1.00 85.25 104 THR A N 1
ATOM 752 C CA . THR A 1 104 ? 2.780 7.434 12.149 1.00 85.25 104 THR A CA 1
ATOM 753 C C . THR A 1 104 ? 2.212 7.984 13.463 1.00 85.25 104 THR A C 1
ATOM 755 O O . THR A 1 104 ? 2.303 9.189 13.719 1.00 85.25 104 THR A O 1
ATOM 758 N N . PRO A 1 105 ? 1.643 7.132 14.339 1.00 77.44 105 PRO A N 1
ATOM 759 C CA . PRO A 1 105 ? 1.118 7.585 15.618 1.00 77.44 105 PRO A CA 1
ATOM 760 C C . PRO A 1 105 ? 2.223 8.200 16.489 1.00 77.44 105 PRO A C 1
ATOM 762 O O . PRO A 1 105 ? 3.349 7.690 16.502 1.00 77.44 105 PRO A O 1
ATOM 765 N N . PRO A 1 106 ? 1.919 9.230 17.299 1.00 72.69 106 PRO A N 1
ATOM 766 C CA . PRO A 1 106 ? 2.856 9.725 18.296 1.00 72.69 106 PRO A CA 1
ATOM 767 C C . PRO A 1 106 ? 3.261 8.586 19.236 1.00 72.69 106 PRO A C 1
ATOM 769 O O . PRO A 1 106 ? 2.401 7.984 19.889 1.00 72.69 106 PRO A O 1
ATOM 772 N N . VAL A 1 107 ? 4.563 8.296 19.328 1.00 68.56 107 VAL A N 1
ATOM 773 C CA . VAL A 1 107 ? 5.088 7.298 20.268 1.00 68.56 107 VAL A CA 1
ATOM 774 C C . VAL A 1 107 ? 4.716 7.740 21.680 1.00 68.56 107 VAL A C 1
ATOM 776 O O . VAL A 1 107 ? 5.296 8.669 22.235 1.00 68.56 107 VAL A O 1
ATOM 779 N N . THR A 1 108 ? 3.713 7.087 22.261 1.00 68.19 108 THR A N 1
ATOM 780 C CA . THR A 1 108 ? 3.159 7.446 23.576 1.00 68.19 108 THR A CA 1
ATOM 781 C C . THR A 1 108 ? 3.763 6.618 24.714 1.00 68.19 108 THR A C 1
ATOM 783 O O . THR A 1 108 ? 3.282 6.659 25.842 1.00 68.19 108 THR A O 1
ATOM 786 N N . GLY A 1 109 ? 4.838 5.872 24.443 1.00 60.31 109 GLY A N 1
ATOM 787 C CA . GLY A 1 109 ? 5.528 5.052 25.433 1.00 60.31 109 GLY A CA 1
ATOM 788 C C . GLY A 1 109 ? 6.679 5.790 26.113 1.00 60.31 109 GLY A C 1
ATOM 789 O O . GLY A 1 109 ? 7.709 6.040 25.493 1.00 60.31 109 GLY A O 1
ATOM 790 N N . THR A 1 110 ? 6.559 6.058 27.413 1.00 51.66 110 THR A N 1
ATOM 791 C CA . THR A 1 110 ? 7.733 6.202 28.282 1.00 51.66 110 THR A CA 1
ATOM 792 C C . THR A 1 110 ? 8.255 4.804 28.593 1.00 51.66 110 THR A C 1
ATOM 794 O O . THR A 1 110 ? 7.593 4.046 29.303 1.00 51.66 110 THR A O 1
ATOM 797 N N . ALA A 1 111 ? 9.426 4.445 28.061 1.00 58.75 111 ALA A N 1
ATOM 798 C CA . ALA A 1 111 ? 10.159 3.280 28.548 1.00 58.75 111 ALA A CA 1
ATOM 799 C C . ALA A 1 111 ? 10.409 3.493 30.049 1.00 58.75 111 ALA A C 1
ATOM 801 O O . ALA A 1 111 ? 11.122 4.425 30.424 1.00 58.75 111 ALA A O 1
ATOM 802 N N . THR A 1 112 ? 9.744 2.700 30.887 1.00 55.50 112 THR A N 1
ATOM 803 C CA . THR A 1 112 ? 9.907 2.715 32.346 1.00 55.50 112 THR A CA 1
ATOM 804 C C . THR A 1 112 ? 10.454 1.372 32.778 1.00 55.50 112 THR A C 1
ATOM 806 O O . THR A 1 112 ? 10.009 0.362 32.185 1.00 55.50 112 THR A O 1
#

Nearest PDB structures (foldseek):
  7cem-assembly1_B  TM=2.951E-01  e=6.183E+00  Escherichia coli K-12

pLDDT: mean 84.56, std 12.02, range [48.56, 96.25]

Mean predicted aligned error: 11.19 Å

Sequence (112 aa):
MSRRIAFGALLVAAVLVGAYLTAARQTQGPPLDPSSTAPDGARAVVELLGALAAVEVLDEIPGDDVDAALVLQDRFDRDAGEALLDWVRRGGTLVVADVDSTLTPPVTGTAT

Solvent-accessible surface area (backbone atoms only — not comparable to full-atom values): 7044 Å² total; per-residue (Å²): 131,62,70,66,58,58,51,50,51,51,50,52,50,51,50,53,53,51,50,53,60,50,55,66,63,75,52,64,56,63,80,54,27,59,86,17,85,45,99,57,31,26,26,71,57,50,55,53,46,48,75,76,43,95,72,81,92,73,96,64,76,77,56,96,88,46,66,66,49,79,40,72,64,78,79,66,53,72,67,58,45,50,55,44,51,50,41,35,75,76,67,35,42,79,46,72,68,33,89,86,31,87,83,59,74,80,85,83,74,77,91,124